Protein AF-L9KGK1-F1 (afdb_monomer)

Nearest PDB structures (foldseek):
  5n5f-assembly1_G  TM=3.534E-01  e=6.956E+00  Haliangium ochraceum

Radius of gyration: 22.15 Å; Cα contacts (8 Å, |Δi|>4): 29; chains: 1; bounding box: 68×31×46 Å

Mean predicted aligned error: 15.38 Å

Organism: Tupaia chinensis (NCBI:txid246437)

Solvent-accessible surface area (backbone atoms only — not comparable to full-atom values): 6482 Å² total; per-residue (Å²): 137,63,73,75,64,56,67,78,42,62,65,59,53,50,52,52,50,49,47,62,50,54,58,59,63,73,67,67,59,84,71,83,67,90,77,68,52,73,70,56,54,51,49,54,52,50,43,45,69,74,33,58,72,58,40,54,52,45,64,73,42,60,83,85,54,33,57,60,52,52,54,53,51,5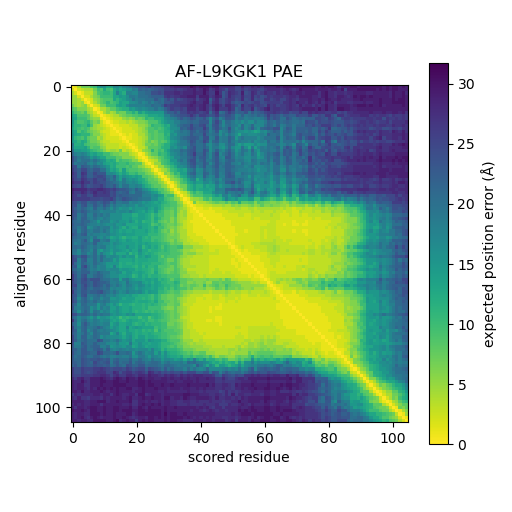3,53,51,53,52,48,49,54,58,73,69,42,64,68,60,70,76,69,47,89,60,63,64,55,62,78,60,58,71,84,84,124

Sequence (105 aa):
MELVRCLGHPEEFYNLFRFRIGGKWKVIAKKDQDSLSSSLETCYQYLNQASRSFTAVVQTIGTEIRHAVCIFYLVLRALDTLEDDMTIMEKGPAITQLSLFPLRT

Foldseek 3Di:
DPVVVVVVCVPVVVVVVCCVVVVVVVLPQPPPPPDDDPVLVVLLVVLCVQDVPVSSVLSVDDPPCSSVVSVVVVVVVVVVCVVVPCVVVVPDPVVVVVVPPPPDD

Secondary structure (DSSP, 8-state):
--TTTGGG-HHHHHHHHHHHHHHHHHT------TT--HHHHHHHHHHHHH-HHHHHHHHHS-HHHHHHHHHHHHHHHHHHHHHS-THHHHS-TTHHHHTT-----

Structure (mmCIF, N/CA/C/O backbone):
data_AF-L9KGK1-F1
#
_entry.id   AF-L9KGK1-F1
#
loop_
_atom_site.group_PDB
_atom_site.id
_atom_site.type_symbol
_atom_site.label_atom_id
_atom_site.label_alt_id
_atom_site.label_comp_id
_atom_site.label_asym_id
_atom_site.label_entity_id
_atom_site.label_seq_id
_atom_site.pdbx_PDB_ins_code
_atom_site.Cartn_x
_atom_site.Cartn_y
_atom_site.Cartn_z
_atom_site.occupancy
_atom_site.B_iso_or_equiv
_atom_site.auth_seq_id
_atom_site.auth_comp_id
_atom_site.auth_asym_id
_atom_site.auth_atom_id
_atom_site.pdbx_PDB_model_num
ATOM 1 N N . MET A 1 1 ? -14.503 -13.215 -31.102 1.00 45.84 1 MET A N 1
ATOM 2 C CA . MET A 1 1 ? -15.646 -14.130 -31.319 1.00 45.84 1 MET A CA 1
ATOM 3 C C . MET A 1 1 ? -15.907 -15.049 -30.109 1.00 45.84 1 MET A C 1
ATOM 5 O O . MET A 1 1 ? -16.405 -16.145 -30.295 1.00 45.84 1 MET A O 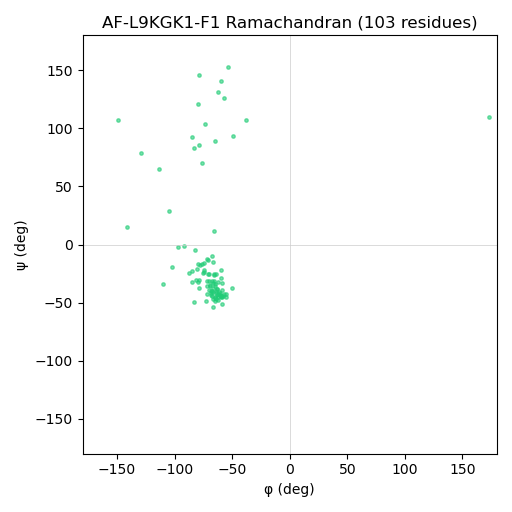1
ATOM 9 N N . GLU A 1 2 ? -15.637 -14.605 -28.872 1.00 56.56 2 GLU A N 1
ATOM 10 C CA . GLU A 1 2 ? -15.882 -15.389 -27.634 1.00 56.56 2 GLU A CA 1
ATOM 11 C C . GLU A 1 2 ? -17.037 -14.795 -26.801 1.00 56.56 2 GLU A C 1
ATOM 13 O O . GLU A 1 2 ? -17.867 -15.516 -26.260 1.00 56.56 2 GLU A O 1
ATOM 18 N N . LEU A 1 3 ? -17.183 -13.463 -26.804 1.00 54.53 3 LEU A N 1
ATOM 19 C CA . LEU A 1 3 ? -18.231 -12.743 -26.063 1.00 54.53 3 LEU A CA 1
ATOM 20 C C . LEU A 1 3 ? -19.663 -13.057 -26.530 1.00 54.53 3 LEU A C 1
ATOM 22 O O . LEU A 1 3 ? -20.604 -12.944 -25.752 1.00 54.53 3 LEU A O 1
ATOM 26 N N . VAL A 1 4 ? -19.834 -13.470 -27.790 1.00 60.69 4 VAL A N 1
ATOM 27 C CA . VAL A 1 4 ? -21.155 -13.762 -28.376 1.00 60.69 4 VAL A CA 1
ATOM 28 C C . VAL A 1 4 ? -21.711 -15.104 -27.876 1.00 60.69 4 VAL A C 1
ATOM 30 O O . VAL A 1 4 ? -22.923 -15.281 -27.830 1.00 60.69 4 VAL A O 1
ATOM 33 N N . ARG A 1 5 ? -20.846 -16.035 -27.439 1.00 56.25 5 ARG A N 1
ATOM 34 C CA . ARG A 1 5 ? -21.263 -17.308 -26.822 1.00 56.25 5 ARG A CA 1
ATOM 35 C C . ARG A 1 5 ? -21.670 -17.143 -25.355 1.00 56.25 5 ARG A C 1
ATOM 37 O O . ARG A 1 5 ? -22.582 -17.829 -24.909 1.00 56.25 5 ARG A O 1
ATOM 44 N N . CYS A 1 6 ? -21.081 -16.184 -24.636 1.00 51.00 6 CYS A N 1
ATOM 45 C CA . CYS A 1 6 ? -21.446 -15.873 -23.246 1.00 51.00 6 CYS A CA 1
ATOM 46 C C . CYS A 1 6 ? -22.869 -15.297 -23.087 1.00 51.00 6 CYS A C 1
ATOM 48 O O . CYS A 1 6 ? -23.401 -15.292 -21.981 1.00 51.00 6 CYS A O 1
ATOM 50 N N . LEU A 1 7 ? -23.511 -14.840 -24.171 1.00 57.72 7 LEU A N 1
ATOM 51 C CA . LEU A 1 7 ? -24.911 -14.385 -24.164 1.00 57.72 7 LEU A CA 1
ATOM 52 C C . LEU A 1 7 ? -25.934 -15.530 -24.017 1.00 57.72 7 LEU A C 1
ATOM 54 O O . LEU A 1 7 ? -27.100 -15.257 -23.745 1.00 57.72 7 LEU A O 1
ATOM 58 N N . GLY A 1 8 ? -25.520 -16.796 -24.173 1.00 64.25 8 GLY A N 1
ATOM 59 C CA . GLY A 1 8 ? -26.401 -17.966 -24.043 1.00 64.25 8 GLY A CA 1
ATOM 60 C C . GLY A 1 8 ? -26.796 -18.321 -22.604 1.00 64.25 8 GLY A C 1
ATOM 61 O O . GLY A 1 8 ? -27.771 -19.040 -22.407 1.00 64.25 8 GLY A O 1
ATOM 62 N N . HIS A 1 9 ? -26.087 -17.789 -21.603 1.00 65.56 9 HIS A N 1
ATOM 63 C CA . HIS A 1 9 ? -26.359 -18.028 -20.184 1.00 65.56 9 HIS A CA 1
ATOM 64 C C . HIS A 1 9 ? -26.439 -16.697 -19.418 1.00 65.56 9 HIS A C 1
ATOM 66 O O . HIS A 1 9 ? -25.494 -16.299 -18.734 1.00 65.56 9 HIS A O 1
ATOM 72 N N . PRO A 1 10 ? -27.577 -15.978 -19.505 1.00 71.00 10 PRO A N 1
ATOM 73 C CA . PRO A 1 10 ? -27.763 -14.697 -18.815 1.00 71.00 10 PRO A CA 1
ATOM 74 C C . PRO A 1 10 ? -27.619 -14.806 -17.286 1.00 71.00 10 PRO A C 1
ATOM 76 O O . PRO A 1 10 ? -27.302 -13.819 -16.626 1.00 71.00 10 PRO A O 1
ATOM 79 N N . GLU A 1 11 ? -27.802 -16.004 -16.727 1.00 71.88 11 GLU A N 1
ATOM 80 C CA . GLU A 1 11 ? -27.649 -16.299 -15.299 1.00 71.88 11 GLU A CA 1
ATOM 81 C C . GLU A 1 11 ? -26.177 -16.240 -14.843 1.00 71.88 11 GLU A C 1
ATOM 83 O O . GLU A 1 11 ? -25.877 -15.637 -13.812 1.00 71.88 11 GLU A O 1
ATOM 88 N N . GLU A 1 12 ? -25.232 -16.720 -15.660 1.00 73.44 12 GLU A N 1
ATOM 89 C CA . GLU A 1 12 ? -23.790 -16.621 -15.385 1.00 73.44 12 GLU A CA 1
ATOM 90 C C . GLU A 1 12 ? -23.301 -15.174 -15.471 1.00 73.44 12 GLU A C 1
ATOM 92 O O . GLU A 1 12 ? -22.558 -14.710 -14.602 1.00 73.44 12 GLU A O 1
ATOM 97 N N . PHE A 1 13 ? -23.768 -14.426 -16.477 1.00 76.62 13 PHE A N 1
ATOM 98 C CA . PHE A 1 13 ? -23.454 -13.005 -16.618 1.00 76.62 13 PHE A CA 1
ATOM 99 C C . PHE A 1 13 ? -24.004 -12.191 -15.440 1.00 76.62 13 PHE A C 1
ATOM 101 O O . PHE A 1 13 ? -23.294 -11.355 -14.877 1.00 76.62 13 PHE A O 1
ATOM 108 N N . TYR A 1 14 ? -25.240 -12.471 -15.016 1.00 77.69 14 TYR A N 1
ATOM 109 C CA . TYR A 1 14 ? -25.839 -11.851 -13.838 1.00 77.69 14 TYR A CA 1
ATOM 110 C C . TYR A 1 14 ? -25.060 -12.192 -12.564 1.00 77.69 14 TYR A C 1
ATOM 112 O O . TYR A 1 14 ? -24.786 -11.294 -11.771 1.00 77.69 14 TYR A O 1
ATOM 120 N N . ASN A 1 15 ? -24.627 -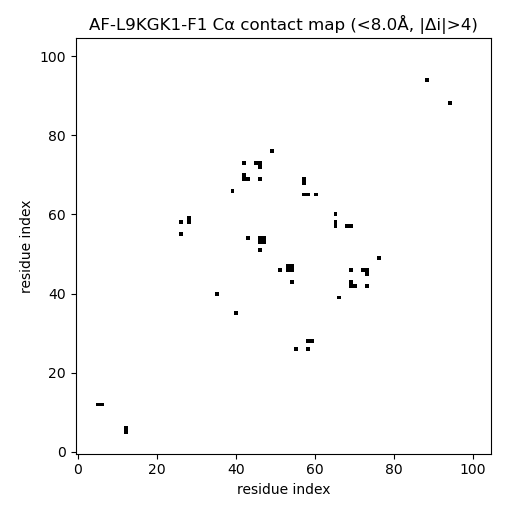13.443 -12.380 1.00 75.31 15 ASN A N 1
ATOM 121 C CA . ASN A 1 15 ? -23.832 -13.863 -11.225 1.00 75.31 15 ASN A CA 1
ATOM 122 C C . ASN A 1 15 ? -22.426 -13.236 -11.209 1.00 75.31 15 ASN A C 1
ATOM 124 O O . ASN A 1 15 ? -21.981 -12.766 -10.159 1.00 75.31 15 ASN A O 1
ATOM 128 N N . LEU A 1 16 ? -21.758 -13.134 -12.361 1.00 74.62 16 LEU A N 1
ATOM 129 C CA . LEU A 1 16 ? -20.488 -12.414 -12.519 1.00 74.62 16 LEU A CA 1
ATOM 130 C C . LEU A 1 16 ? -20.641 -10.923 -12.207 1.00 74.62 16 LEU A C 1
ATOM 132 O O . LEU A 1 16 ? -19.835 -10.351 -11.470 1.00 74.62 16 LEU A O 1
ATOM 136 N N . PHE A 1 17 ? -21.693 -10.290 -12.722 1.00 77.62 17 PHE A N 1
ATOM 137 C CA . PHE A 1 17 ? -21.982 -8.875 -12.497 1.00 77.62 17 PHE A CA 1
ATOM 138 C C . PHE A 1 17 ? -22.354 -8.590 -11.033 1.00 77.62 17 PHE A C 1
ATOM 140 O O . PHE A 1 17 ? -21.805 -7.680 -10.409 1.00 77.62 17 PHE A O 1
ATOM 147 N N . ARG A 1 18 ? -23.202 -9.432 -10.438 1.00 73.44 18 ARG A N 1
ATOM 148 C CA . ARG A 1 18 ? -23.546 -9.469 -9.008 1.00 73.44 1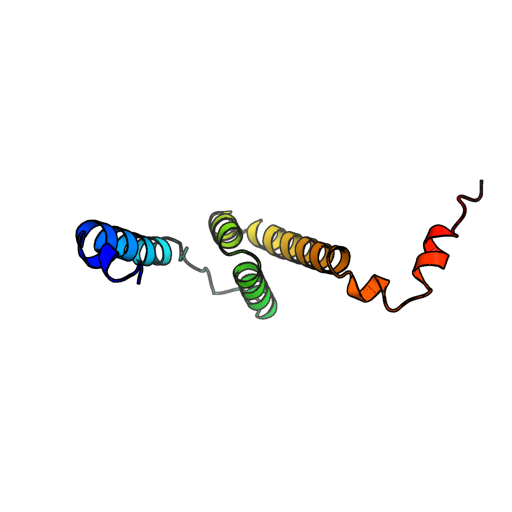8 ARG A CA 1
ATOM 149 C C . ARG A 1 18 ? -22.313 -9.616 -8.129 1.00 73.44 18 ARG A C 1
ATOM 151 O O . ARG A 1 18 ? -22.202 -8.907 -7.135 1.00 73.44 18 ARG A O 1
ATOM 158 N N . PHE A 1 19 ? -21.393 -10.517 -8.465 1.00 71.81 19 PHE A N 1
ATOM 159 C CA . PHE A 1 19 ? -20.163 -10.719 -7.699 1.00 71.81 19 PHE A CA 1
ATOM 160 C C . PHE A 1 19 ? -19.228 -9.510 -7.820 1.00 71.81 19 PHE A C 1
ATOM 162 O O . PHE A 1 19 ? -18.714 -9.008 -6.821 1.00 71.81 19 PHE A O 1
ATOM 169 N N . ARG A 1 20 ? -19.078 -8.969 -9.034 1.00 68.81 20 ARG A N 1
ATOM 170 C CA . ARG A 1 20 ? -18.296 -7.759 -9.320 1.00 68.81 20 ARG A CA 1
ATOM 171 C C . ARG A 1 20 ? -18.802 -6.539 -8.543 1.00 68.81 20 ARG A C 1
ATOM 173 O O . ARG A 1 20 ? -17.990 -5.734 -8.086 1.00 68.81 20 ARG A O 1
ATOM 180 N N . ILE A 1 21 ? -20.120 -6.391 -8.411 1.00 68.88 21 ILE A N 1
ATOM 181 C CA . ILE A 1 21 ? -20.760 -5.273 -7.704 1.00 68.88 21 ILE A CA 1
ATOM 182 C C . ILE A 1 21 ? -20.810 -5.532 -6.195 1.00 68.88 21 ILE A C 1
ATOM 184 O O . ILE A 1 21 ? -20.353 -4.698 -5.419 1.00 68.88 21 ILE A O 1
ATOM 188 N N . GLY A 1 22 ? -21.279 -6.701 -5.761 1.00 59.91 22 GLY A N 1
ATOM 189 C CA . GLY A 1 22 ? -21.404 -7.061 -4.346 1.00 59.91 22 GLY A CA 1
ATOM 190 C C . GLY A 1 22 ? -20.062 -7.197 -3.619 1.00 59.91 22 GLY A C 1
ATOM 191 O O . GLY A 1 22 ? -19.965 -6.837 -2.447 1.00 59.91 22 GLY A O 1
ATOM 192 N N . GLY A 1 23 ? -19.010 -7.643 -4.314 1.00 57.00 23 GLY A N 1
ATOM 193 C CA . GLY A 1 23 ? -17.654 -7.733 -3.768 1.00 57.00 23 GLY A CA 1
ATOM 194 C C . GLY A 1 23 ? -16.988 -6.371 -3.571 1.00 57.00 23 GLY A C 1
ATOM 195 O O . GLY A 1 23 ? -16.236 -6.188 -2.623 1.00 57.00 23 GLY A O 1
ATOM 196 N N . LYS A 1 24 ? -17.304 -5.376 -4.409 1.00 51.41 24 LYS A N 1
ATOM 197 C CA . LYS A 1 24 ? -16.802 -4.004 -4.232 1.00 51.41 24 LYS A CA 1
ATOM 198 C C . LYS A 1 24 ? -17.453 -3.283 -3.055 1.00 51.41 24 LYS A C 1
ATOM 200 O O . LYS A 1 24 ? -16.789 -2.495 -2.396 1.00 51.41 24 LYS A O 1
ATOM 205 N N . TRP A 1 25 ? -18.735 -3.538 -2.805 1.00 44.28 25 TRP A N 1
ATOM 206 C CA . TRP A 1 25 ? -19.511 -2.803 -1.804 1.00 44.28 25 TRP A CA 1
ATOM 207 C C . TRP A 1 25 ? -19.303 -3.305 -0.370 1.00 44.28 25 TRP A C 1
ATOM 209 O O . TRP A 1 25 ? -19.344 -2.504 0.556 1.00 44.28 25 TRP A O 1
ATOM 219 N N . LYS A 1 26 ? -19.025 -4.600 -0.161 1.00 46.47 26 LYS A N 1
ATOM 220 C CA . LYS A 1 26 ? -18.801 -5.154 1.190 1.00 46.47 26 LYS A CA 1
ATOM 221 C C . LYS A 1 26 ? -17.415 -4.872 1.784 1.00 46.47 26 LYS A C 1
ATOM 223 O O . LYS A 1 26 ? -17.251 -5.010 2.989 1.00 46.47 26 LYS A O 1
ATOM 228 N N . VAL A 1 27 ? -16.434 -4.491 0.964 1.00 51.62 27 VAL A N 1
ATOM 229 C CA . VAL A 1 27 ? -15.032 -4.295 1.395 1.00 51.62 27 VAL A CA 1
ATOM 230 C C . VAL A 1 27 ? -14.720 -2.824 1.686 1.00 51.62 27 VAL A C 1
ATOM 232 O O . VAL A 1 27 ? -13.635 -2.501 2.151 1.00 51.62 27 VAL A O 1
ATOM 235 N N . ILE A 1 28 ? -15.681 -1.913 1.496 1.00 50.59 28 ILE A N 1
ATOM 236 C CA . ILE A 1 28 ? -15.562 -0.530 1.975 1.00 50.59 28 ILE A CA 1
ATOM 237 C C . ILE A 1 28 ? -15.820 -0.554 3.487 1.00 50.59 28 ILE A C 1
ATOM 239 O O . ILE A 1 28 ? -16.869 -0.151 3.985 1.00 50.59 28 ILE A O 1
ATOM 243 N N . ALA A 1 29 ? -14.864 -1.126 4.219 1.00 49.41 29 ALA A N 1
ATOM 244 C CA . ALA A 1 29 ? -14.788 -1.035 5.660 1.00 49.41 29 ALA A CA 1
ATOM 245 C C . ALA A 1 29 ? -14.746 0.451 6.020 1.00 49.41 29 ALA A C 1
ATOM 247 O O . ALA A 1 29 ? -13.947 1.215 5.472 1.00 49.41 29 ALA A O 1
ATOM 248 N N . LYS A 1 30 ? -15.673 0.830 6.898 1.00 47.38 30 LYS A N 1
ATOM 249 C CA . LYS A 1 30 ? -15.881 2.161 7.462 1.00 47.38 30 LYS A CA 1
ATOM 250 C C . LYS A 1 30 ? -14.521 2.821 7.725 1.00 47.38 30 LYS A C 1
ATOM 252 O O . LYS A 1 30 ? -13.759 2.376 8.576 1.00 47.38 30 LYS A O 1
ATOM 257 N N . LYS A 1 31 ? -14.176 3.805 6.895 1.00 52.69 31 LYS A N 1
ATOM 258 C CA . LYS A 1 31 ? -12.941 4.579 7.013 1.00 52.69 31 LYS A CA 1
ATOM 259 C C . LYS A 1 31 ? -13.181 5.497 8.214 1.00 52.69 31 LYS A C 1
ATOM 261 O O . LYS A 1 31 ? -13.963 6.432 8.089 1.00 52.69 31 LYS A O 1
ATOM 266 N N . ASP A 1 32 ? -12.596 5.198 9.373 1.00 52.62 32 ASP A N 1
ATOM 267 C CA . ASP A 1 32 ? -12.411 6.208 10.423 1.00 52.62 32 ASP A CA 1
ATOM 268 C C . ASP A 1 32 ? -11.445 7.241 9.835 1.00 52.62 32 ASP A C 1
ATOM 270 O O . ASP A 1 32 ? -10.228 7.062 9.800 1.00 52.62 32 ASP A O 1
ATOM 274 N N . GLN A 1 33 ? -12.031 8.229 9.165 1.00 52.94 33 GLN A N 1
ATOM 275 C CA . GLN A 1 33 ? -11.357 9.144 8.250 1.00 52.94 33 GLN A CA 1
ATOM 276 C C . GLN A 1 33 ? -10.868 10.410 8.969 1.00 52.94 33 GLN A C 1
ATOM 278 O O . GLN A 1 33 ? -10.202 11.238 8.356 1.00 52.94 33 GLN A O 1
ATOM 283 N N . ASP A 1 34 ? -11.133 10.531 10.271 1.00 50.59 34 ASP A N 1
ATOM 284 C CA . ASP A 1 34 ? -10.988 11.788 11.006 1.00 50.59 34 ASP A CA 1
ATOM 285 C C . ASP A 1 34 ? -9.550 12.092 11.475 1.00 50.59 34 ASP A C 1
ATOM 287 O O . ASP A 1 34 ? -9.290 13.185 11.972 1.00 50.59 34 ASP A O 1
ATOM 291 N N . SER A 1 35 ? -8.580 11.185 11.282 1.00 58.22 35 SER A N 1
ATOM 292 C CA . SER A 1 35 ? -7.182 11.404 11.710 1.00 58.22 35 SER A CA 1
ATOM 293 C C . SER A 1 35 ? -6.099 10.896 10.748 1.00 58.22 35 SER A C 1
ATOM 295 O O . SER A 1 35 ? -4.927 10.798 11.121 1.00 58.22 35 SER A O 1
ATOM 297 N N . LEU A 1 36 ? -6.441 10.576 9.496 1.00 66.94 36 LEU A N 1
ATOM 298 C CA . LEU A 1 36 ? -5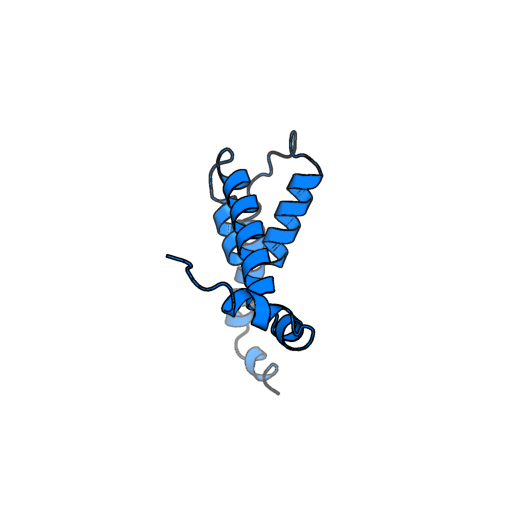.443 10.078 8.549 1.00 66.94 36 LEU A CA 1
ATOM 299 C C . LEU A 1 36 ? -4.618 11.232 7.954 1.00 66.94 36 LEU A C 1
ATOM 301 O O . LEU A 1 36 ? -5.152 12.107 7.279 1.00 66.94 36 LEU A O 1
ATOM 305 N N . SER A 1 37 ? -3.298 11.206 8.145 1.00 78.12 37 SER A N 1
ATOM 306 C CA . SER A 1 37 ? -2.382 12.116 7.442 1.00 78.12 37 SER A CA 1
ATOM 307 C C . SER A 1 37 ? -2.479 11.923 5.920 1.00 78.12 37 SER A C 1
ATOM 309 O O . SER A 1 37 ? -2.557 10.789 5.440 1.00 78.12 37 SER A O 1
ATOM 311 N N . SER A 1 38 ? -2.420 13.019 5.154 1.00 84.44 38 SER A N 1
ATOM 312 C CA . SER A 1 38 ? -2.469 13.026 3.676 1.00 84.44 38 SER A CA 1
ATOM 313 C C . SER A 1 38 ? -1.466 12.044 3.036 1.00 84.44 38 SER A C 1
ATOM 315 O O . SER A 1 38 ? -1.779 11.312 2.090 1.00 84.44 38 SER A O 1
ATOM 317 N N . SER A 1 39 ? -0.273 11.918 3.625 1.00 85.50 39 SER A N 1
ATOM 318 C CA . SER A 1 39 ? 0.755 10.970 3.176 1.00 85.50 39 SER A CA 1
ATOM 319 C C . SER A 1 39 ? 0.329 9.506 3.332 1.00 85.50 39 SER A C 1
ATOM 321 O O . SER A 1 39 ? 0.679 8.652 2.517 1.00 85.50 39 SER A O 1
ATOM 323 N N . LEU A 1 40 ? -0.449 9.198 4.369 1.00 84.69 40 LEU A N 1
ATOM 324 C CA . LEU A 1 40 ? -0.882 7.839 4.680 1.00 84.69 40 LEU A CA 1
ATOM 325 C C . LEU A 1 40 ? -2.055 7.411 3.787 1.00 84.69 40 LEU A C 1
ATOM 327 O O . LEU A 1 40 ? -2.131 6.253 3.373 1.00 84.69 40 LEU A O 1
ATOM 331 N N . GLU A 1 41 ? -2.917 8.353 3.395 1.00 86.50 41 GLU A N 1
ATOM 332 C CA . GLU A 1 41 ? -3.899 8.115 2.333 1.00 86.50 41 GLU A CA 1
ATOM 333 C C . GLU A 1 41 ? -3.210 7.756 1.014 1.00 86.50 41 GLU A C 1
ATOM 335 O O . GLU A 1 41 ? -3.583 6.774 0.369 1.00 86.50 41 GLU A O 1
ATOM 340 N N . THR A 1 42 ? -2.157 8.493 0.664 1.00 89.75 42 THR A N 1
ATOM 341 C CA . THR A 1 42 ? -1.351 8.226 -0.533 1.00 89.75 42 THR A CA 1
ATOM 342 C C . THR A 1 42 ? -0.719 6.829 -0.476 1.00 89.75 42 THR A C 1
ATOM 344 O O . THR A 1 42 ? -0.779 6.080 -1.451 1.00 89.75 42 THR A O 1
ATOM 347 N N . CYS A 1 43 ? -0.211 6.407 0.687 1.00 89.81 43 CYS A N 1
ATOM 348 C CA . CYS A 1 43 ? 0.301 5.045 0.880 1.00 89.81 43 CYS A CA 1
ATOM 349 C C . CYS A 1 43 ? -0.776 3.980 0.624 1.00 89.81 43 CYS A C 1
ATOM 351 O O . CYS A 1 43 ? -0.530 3.012 -0.092 1.00 89.81 43 CYS A O 1
ATOM 353 N N . TYR A 1 44 ? -1.998 4.160 1.132 1.00 89.75 44 TYR A N 1
ATOM 354 C CA . TYR A 1 44 ? -3.089 3.222 0.843 1.00 89.75 44 TYR A CA 1
ATOM 355 C C . TYR A 1 44 ? -3.504 3.207 -0.631 1.00 89.75 44 TYR A C 1
ATOM 357 O O . TYR A 1 44 ? -3.913 2.158 -1.136 1.00 89.75 44 TYR A O 1
ATOM 365 N N . GLN A 1 45 ? -3.389 4.333 -1.337 1.00 90.62 45 GLN A N 1
ATOM 366 C CA . GLN A 1 45 ? -3.600 4.360 -2.783 1.00 90.62 45 GLN A CA 1
ATOM 367 C C . GLN A 1 45 ? -2.541 3.524 -3.507 1.00 90.62 45 GLN A C 1
ATOM 369 O O . GLN A 1 45 ? -2.908 2.700 -4.346 1.00 90.62 45 GLN A O 1
ATOM 374 N N . TYR A 1 46 ? -1.263 3.663 -3.146 1.00 92.62 46 TYR A N 1
ATOM 375 C CA . TYR A 1 46 ? -0.195 2.831 -3.705 1.00 92.62 46 TYR A CA 1
ATOM 376 C C . TYR A 1 46 ? -0.362 1.353 -3.359 1.00 92.62 46 TYR A C 1
ATOM 378 O O . TYR A 1 46 ? -0.175 0.508 -4.230 1.00 92.62 46 TYR A O 1
ATOM 386 N N . LEU A 1 47 ? -0.808 1.025 -2.144 1.00 92.44 47 LEU A N 1
ATOM 387 C CA . LEU A 1 47 ? -1.100 -0.354 -1.748 1.00 92.44 47 LEU A CA 1
ATOM 388 C C . LEU A 1 47 ? -2.159 -0.979 -2.666 1.00 92.44 47 LEU A C 1
ATOM 390 O O . LEU A 1 47 ? -1.984 -2.094 -3.156 1.00 92.44 47 LEU A O 1
ATOM 394 N N . ASN A 1 48 ? -3.229 -0.236 -2.954 1.00 90.50 48 ASN A N 1
ATOM 395 C CA . ASN A 1 48 ? -4.313 -0.687 -3.825 1.00 90.50 48 ASN A CA 1
ATOM 396 C C . ASN A 1 48 ? -3.900 -0.790 -5.300 1.00 90.50 48 ASN A C 1
ATOM 398 O O . ASN A 1 48 ? -4.423 -1.634 -6.030 1.00 90.50 48 ASN A O 1
ATOM 402 N N . GLN A 1 49 ? -2.970 0.057 -5.747 1.00 90.56 49 GLN A N 1
ATOM 403 C CA . GLN A 1 49 ? -2.386 -0.031 -7.086 1.00 90.56 49 GLN A CA 1
ATOM 404 C C . GLN A 1 49 ? -1.447 -1.234 -7.210 1.00 90.56 49 GLN A C 1
ATOM 406 O O . GLN A 1 49 ? -1.530 -1.966 -8.193 1.00 90.56 49 GLN A O 1
ATOM 411 N N . ALA A 1 50 ? -0.611 -1.474 -6.198 1.00 89.31 50 ALA A N 1
ATOM 412 C CA . ALA A 1 50 ? 0.301 -2.604 -6.158 1.00 89.31 50 ALA A CA 1
ATOM 413 C C . ALA A 1 50 ? -0.466 -3.932 -6.054 1.00 89.31 50 ALA A C 1
ATOM 415 O O . ALA A 1 50 ? -0.263 -4.824 -6.876 1.00 89.31 50 ALA A O 1
ATOM 416 N N . SER A 1 51 ? -1.359 -4.081 -5.071 1.00 89.31 51 SER A N 1
ATOM 417 C CA . SER A 1 51 ? -2.072 -5.336 -4.820 1.00 89.31 51 SER A CA 1
ATOM 418 C C . SER A 1 51 ? -3.469 -5.132 -4.230 1.00 89.31 51 SER A C 1
ATOM 420 O O . SER A 1 51 ? -3.656 -4.852 -3.041 1.00 89.31 51 SER A O 1
ATOM 422 N N . ARG A 1 52 ? -4.491 -5.361 -5.066 1.00 84.62 52 ARG A N 1
ATOM 423 C CA . ARG A 1 52 ? -5.909 -5.274 -4.670 1.00 84.62 52 ARG A CA 1
ATOM 424 C C . ARG A 1 52 ? -6.332 -6.384 -3.709 1.00 84.62 52 ARG A C 1
ATOM 426 O O . ARG A 1 52 ? -7.158 -6.143 -2.834 1.00 84.62 52 ARG A O 1
ATOM 433 N N . SER A 1 53 ? -5.773 -7.584 -3.868 1.00 87.81 53 SER A N 1
ATOM 434 C CA . SER A 1 53 ? -6.037 -8.716 -2.973 1.00 87.81 53 SER A CA 1
ATOM 435 C C . SER A 1 53 ? -5.476 -8.442 -1.582 1.00 87.81 53 SER A C 1
ATOM 437 O O . SER A 1 53 ? -6.190 -8.580 -0.593 1.00 87.81 53 SER A O 1
ATOM 439 N N . PHE A 1 54 ? -4.233 -7.967 -1.505 1.00 87.31 54 PHE A N 1
ATOM 440 C CA . PHE A 1 54 ? -3.603 -7.660 -0.227 1.00 87.31 54 PHE A CA 1
ATOM 441 C C . PHE A 1 54 ? -4.238 -6.444 0.456 1.00 87.31 54 PHE A C 1
ATOM 443 O O . PHE A 1 54 ? -4.443 -6.458 1.664 1.00 87.31 54 PHE A O 1
ATOM 450 N N . THR A 1 55 ? -4.657 -5.431 -0.309 1.00 87.81 55 THR A N 1
ATOM 451 C CA . THR A 1 55 ? -5.385 -4.273 0.236 1.00 87.81 55 THR A CA 1
ATOM 452 C C . THR A 1 55 ? -6.659 -4.681 0.970 1.00 87.81 55 THR A C 1
ATOM 454 O O . THR A 1 55 ? -6.917 -4.166 2.056 1.00 87.81 55 THR A O 1
ATOM 457 N N . ALA A 1 56 ? -7.431 -5.626 0.422 1.00 86.62 56 ALA A N 1
ATOM 458 C CA . ALA A 1 56 ? -8.615 -6.146 1.100 1.00 86.62 56 ALA A CA 1
ATOM 459 C C . ALA A 1 56 ? -8.246 -6.789 2.447 1.00 86.62 56 ALA A C 1
ATOM 461 O O . ALA A 1 56 ? -8.884 -6.497 3.453 1.00 86.62 56 ALA A O 1
ATOM 462 N N . VAL A 1 57 ? -7.167 -7.579 2.496 1.00 88.06 57 VAL A N 1
ATOM 463 C CA . VAL A 1 57 ? -6.670 -8.190 3.742 1.00 88.06 57 VAL A CA 1
ATOM 464 C C . VAL A 1 57 ? -6.246 -7.119 4.750 1.00 88.06 57 VAL A C 1
ATOM 466 O O . VAL A 1 57 ? -6.691 -7.144 5.894 1.00 88.06 57 VAL A O 1
ATOM 469 N N . VAL A 1 58 ? -5.466 -6.121 4.332 1.00 86.88 58 VAL A N 1
ATOM 470 C CA . VAL A 1 58 ? -5.011 -5.029 5.212 1.00 86.88 58 VAL A CA 1
ATOM 471 C C . VAL A 1 58 ? -6.181 -4.210 5.763 1.00 86.88 58 VAL A C 1
ATOM 473 O O . VAL A 1 58 ? -6.117 -3.737 6.893 1.00 86.88 58 VAL A O 1
ATOM 476 N N . GLN A 1 59 ? -7.269 -4.067 5.005 1.00 83.81 59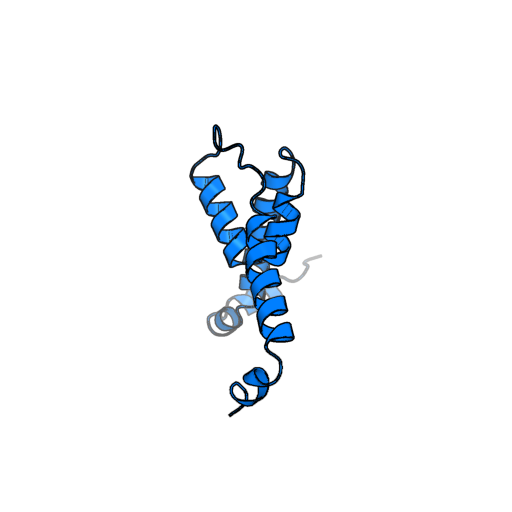 GLN A N 1
ATOM 477 C CA . GLN A 1 59 ? -8.482 -3.391 5.471 1.00 83.81 59 GLN A CA 1
ATOM 478 C C . GLN A 1 59 ? -9.309 -4.229 6.456 1.00 83.81 59 GLN A C 1
ATOM 480 O O . GLN A 1 59 ? -10.044 -3.645 7.249 1.00 83.81 59 GLN A O 1
ATOM 485 N N . THR A 1 60 ? -9.185 -5.562 6.437 1.00 84.12 60 THR A N 1
ATOM 486 C CA . THR A 1 60 ? -9.801 -6.441 7.452 1.00 84.12 60 THR A CA 1
ATOM 487 C C . THR A 1 60 ? -9.016 -6.507 8.763 1.00 84.12 60 THR A C 1
ATOM 489 O O . THR A 1 60 ? -9.557 -6.932 9.781 1.00 84.12 60 THR A O 1
ATOM 492 N N . ILE A 1 61 ? -7.752 -6.083 8.750 1.00 83.19 61 ILE A N 1
ATOM 493 C CA . ILE A 1 61 ? -6.880 -6.058 9.922 1.00 83.19 61 ILE A CA 1
ATOM 494 C C . ILE A 1 61 ? -7.202 -4.830 10.800 1.00 83.19 61 ILE A C 1
ATOM 496 O O . ILE A 1 61 ? -7.556 -3.761 10.297 1.00 83.19 61 ILE A O 1
ATOM 500 N N . GLY A 1 62 ? -7.067 -4.983 12.123 1.00 79.38 62 GLY A N 1
ATOM 501 C CA . GLY A 1 62 ? -7.318 -3.924 13.108 1.00 79.38 62 GLY A CA 1
ATOM 502 C C . GLY A 1 62 ? -6.541 -2.622 12.850 1.00 79.38 62 GLY A C 1
ATOM 503 O O . GLY A 1 62 ? -5.454 -2.624 12.264 1.00 79.38 62 GLY A O 1
ATOM 504 N N . THR A 1 63 ? -7.109 -1.502 13.306 1.00 74.69 63 THR A N 1
ATOM 505 C CA . THR A 1 63 ? -6.642 -0.130 13.027 1.00 74.69 63 THR A CA 1
ATOM 506 C C . THR A 1 63 ? -5.213 0.157 13.479 1.00 74.69 63 THR A C 1
ATOM 508 O O . THR A 1 63 ? -4.492 0.864 12.783 1.00 74.69 63 THR A O 1
ATOM 511 N N . GLU A 1 64 ? -4.770 -0.456 14.574 1.00 77.56 64 GLU A N 1
ATOM 512 C CA . GLU A 1 64 ? -3.444 -0.211 15.152 1.00 77.56 64 GLU A CA 1
ATOM 513 C C . GLU A 1 64 ? -2.295 -0.734 14.273 1.00 77.56 64 GLU A C 1
ATOM 515 O O . GLU A 1 64 ? -1.270 -0.078 14.107 1.00 77.56 64 GLU A O 1
ATOM 520 N N . ILE A 1 65 ? -2.461 -1.913 13.661 1.00 87.25 65 ILE A N 1
ATOM 521 C CA . ILE A 1 65 ? -1.371 -2.599 12.943 1.00 87.25 65 ILE A CA 1
ATOM 522 C C . ILE A 1 65 ? -1.457 -2.451 11.418 1.00 87.25 65 ILE A C 1
ATOM 524 O O . ILE A 1 65 ? -0.448 -2.591 10.724 1.00 87.25 65 ILE A O 1
ATOM 528 N N . ARG A 1 66 ? -2.631 -2.110 10.866 1.00 88.69 66 ARG A N 1
ATOM 529 C CA . ARG A 1 66 ? -2.827 -1.949 9.411 1.00 88.69 66 ARG A CA 1
ATOM 530 C C . ARG A 1 66 ? -1.927 -0.882 8.788 1.00 88.69 66 ARG A C 1
ATOM 532 O O . ARG A 1 66 ? -1.612 -0.980 7.604 1.00 88.69 66 ARG A O 1
ATOM 539 N N . HIS A 1 67 ? -1.541 0.147 9.543 1.00 89.12 67 HIS A N 1
ATOM 540 C CA . HIS A 1 67 ? -0.654 1.203 9.054 1.00 89.12 67 HIS A CA 1
ATOM 541 C C . HIS A 1 67 ? 0.777 0.687 8.911 1.00 89.12 67 HIS A C 1
ATOM 543 O O . HIS A 1 67 ? 1.359 0.814 7.837 1.00 89.12 67 HIS A O 1
ATOM 549 N N . ALA A 1 68 ? 1.298 0.014 9.941 1.00 90.56 68 ALA A N 1
ATOM 550 C CA . ALA A 1 68 ? 2.623 -0.598 9.906 1.00 90.56 68 ALA A CA 1
ATOM 551 C C . ALA A 1 68 ? 2.739 -1.638 8.779 1.00 90.56 68 ALA A C 1
ATOM 553 O O . ALA A 1 68 ? 3.693 -1.602 8.005 1.00 90.56 68 ALA A O 1
ATOM 554 N N . VAL A 1 69 ? 1.729 -2.502 8.620 1.00 92.00 69 VAL A N 1
ATOM 555 C CA . VAL A 1 69 ? 1.696 -3.515 7.550 1.00 92.00 69 VAL A CA 1
ATOM 556 C C . VAL A 1 69 ? 1.640 -2.874 6.159 1.00 92.00 69 VAL A C 1
ATOM 558 O O . VAL A 1 69 ? 2.320 -3.342 5.250 1.00 92.00 69 VAL A O 1
ATOM 561 N N . CYS A 1 70 ? 0.866 -1.795 5.985 1.00 91.44 70 CYS A N 1
ATOM 562 C CA . CYS A 1 70 ? 0.793 -1.057 4.720 1.00 91.44 70 CYS A CA 1
ATOM 563 C C . CYS A 1 70 ? 2.173 -0.531 4.302 1.00 91.44 70 CYS A C 1
ATOM 565 O O . CYS A 1 70 ? 2.620 -0.797 3.188 1.00 91.44 70 CYS A O 1
ATOM 567 N N . ILE A 1 71 ? 2.868 0.159 5.210 1.00 92.00 71 ILE A N 1
ATOM 568 C CA . ILE A 1 71 ? 4.198 0.713 4.931 1.00 92.00 71 ILE A CA 1
ATOM 569 C C . ILE A 1 71 ? 5.214 -0.404 4.687 1.00 92.00 71 ILE A C 1
ATOM 571 O O . ILE A 1 71 ? 5.948 -0.350 3.704 1.00 92.00 71 ILE A O 1
ATOM 575 N N . PHE A 1 72 ? 5.223 -1.441 5.527 1.00 93.88 72 PHE A N 1
ATOM 576 C CA . PHE A 1 72 ? 6.140 -2.571 5.381 1.00 93.88 72 PHE A CA 1
ATOM 577 C C . PHE A 1 72 ? 5.996 -3.259 4.017 1.00 93.88 72 PHE A C 1
ATOM 579 O O . PHE A 1 72 ? 6.991 -3.504 3.339 1.00 93.88 72 PHE A O 1
ATOM 586 N N . TYR A 1 73 ? 4.761 -3.493 3.566 1.00 94.12 73 TYR A N 1
ATOM 587 C CA . TYR A 1 73 ? 4.506 -4.077 2.251 1.00 94.12 73 TYR A CA 1
ATOM 588 C C . TYR A 1 73 ? 4.972 -3.178 1.103 1.00 94.12 73 TYR A C 1
ATOM 590 O O . TYR A 1 73 ? 5.543 -3.674 0.137 1.00 94.12 73 TYR A O 1
ATOM 598 N N . LEU A 1 74 ? 4.743 -1.864 1.190 1.00 93.31 74 LEU A N 1
ATOM 599 C CA . LEU A 1 74 ? 5.196 -0.925 0.160 1.00 93.31 74 LEU A CA 1
ATOM 600 C C . LEU A 1 74 ? 6.723 -0.897 0.041 1.00 93.31 74 LEU A C 1
ATOM 602 O O . LEU A 1 74 ? 7.233 -0.826 -1.073 1.00 93.31 74 LEU A O 1
ATOM 606 N N . VAL A 1 75 ? 7.443 -0.994 1.163 1.00 95.12 75 VAL A N 1
ATOM 607 C CA . VAL A 1 75 ? 8.912 -1.073 1.171 1.00 95.12 75 VAL A CA 1
ATOM 608 C C . VAL A 1 75 ? 9.394 -2.361 0.508 1.00 95.12 75 VAL A C 1
ATOM 610 O O . VAL A 1 75 ? 10.239 -2.293 -0.379 1.00 95.12 75 VAL A O 1
ATOM 613 N N . LEU A 1 76 ? 8.834 -3.517 0.882 1.00 93.38 76 LEU A N 1
ATOM 614 C CA . LEU A 1 76 ? 9.188 -4.792 0.248 1.00 93.38 76 LEU A CA 1
ATOM 615 C C . LEU A 1 76 ? 8.862 -4.787 -1.245 1.00 93.38 76 LEU A C 1
ATOM 617 O O . LEU A 1 76 ? 9.684 -5.190 -2.051 1.00 93.38 76 LEU A O 1
ATOM 621 N N . ARG A 1 77 ? 7.713 -4.230 -1.637 1.00 92.94 77 ARG A N 1
ATOM 622 C CA . ARG A 1 77 ? 7.344 -4.130 -3.048 1.00 92.94 77 ARG A CA 1
ATOM 623 C C . ARG A 1 77 ? 8.282 -3.225 -3.845 1.00 92.94 77 ARG A C 1
ATOM 625 O O . ARG A 1 77 ? 8.523 -3.496 -5.016 1.00 92.94 77 ARG A O 1
ATOM 632 N N . ALA A 1 78 ? 8.768 -2.145 -3.238 1.00 91.38 78 ALA A N 1
ATOM 633 C CA . ALA A 1 78 ? 9.769 -1.290 -3.861 1.00 91.38 78 ALA A CA 1
ATOM 634 C C . ALA A 1 78 ? 11.109 -2.028 -4.018 1.00 91.38 78 ALA A C 1
ATOM 636 O O . ALA A 1 78 ? 11.775 -1.868 -5.038 1.00 91.38 78 ALA A O 1
ATOM 637 N N . LEU A 1 79 ? 11.483 -2.861 -3.042 1.00 92.38 79 LEU A N 1
ATOM 638 C CA . LEU A 1 79 ? 12.665 -3.715 -3.133 1.00 92.38 79 LEU A CA 1
ATOM 639 C C . LEU A 1 79 ? 12.520 -4.747 -4.259 1.00 92.38 79 LEU A C 1
ATOM 641 O O . LEU A 1 79 ? 13.417 -4.828 -5.090 1.00 92.38 79 LEU A O 1
ATOM 645 N N . ASP A 1 80 ? 11.377 -5.434 -4.344 1.00 91.31 80 ASP A N 1
ATOM 646 C CA . ASP A 1 80 ? 11.082 -6.384 -5.425 1.00 91.31 80 ASP A CA 1
ATOM 647 C C . ASP A 1 80 ? 11.226 -5.702 -6.793 1.00 91.31 80 ASP A C 1
ATOM 649 O O . ASP A 1 80 ? 11.858 -6.239 -7.690 1.00 91.31 80 ASP A O 1
ATOM 653 N N . THR A 1 81 ? 10.730 -4.466 -6.956 1.00 88.00 81 THR A N 1
ATOM 654 C CA . THR A 1 81 ? 10.897 -3.734 -8.225 1.00 88.00 81 THR A CA 1
ATOM 655 C C . THR A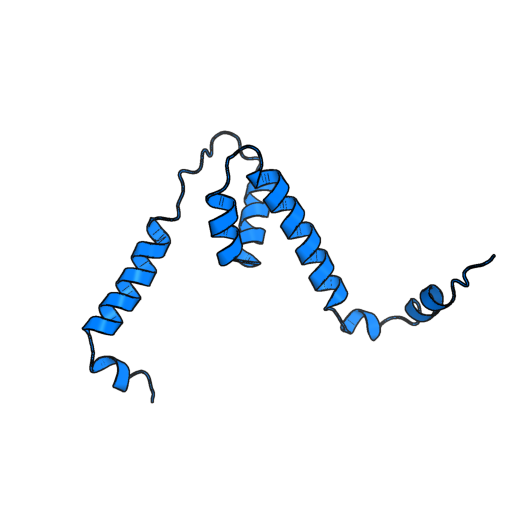 1 81 ? 12.341 -3.363 -8.550 1.00 88.00 81 THR A C 1
ATOM 657 O O . THR A 1 81 ? 12.646 -3.188 -9.722 1.00 88.00 81 THR A O 1
ATOM 660 N N . LEU A 1 82 ? 13.220 -3.218 -7.553 1.00 85.81 82 LEU A N 1
ATOM 661 C CA . LEU A 1 82 ? 14.651 -2.998 -7.786 1.00 85.81 82 LEU A CA 1
ATOM 662 C C . LEU A 1 82 ? 15.371 -4.304 -8.129 1.00 85.81 82 LEU A C 1
ATOM 664 O O . LEU A 1 82 ? 16.276 -4.290 -8.958 1.00 85.81 82 LEU A O 1
ATOM 668 N N . GLU A 1 83 ? 14.983 -5.412 -7.495 1.00 84.31 83 GLU A N 1
ATOM 669 C CA . GLU A 1 83 ? 15.500 -6.747 -7.808 1.00 84.31 83 GLU A CA 1
ATOM 670 C C . GLU A 1 83 ? 15.063 -7.202 -9.212 1.00 84.31 83 GLU A C 1
ATOM 672 O O . GLU A 1 83 ? 15.880 -7.722 -9.972 1.00 84.31 83 GLU A O 1
ATOM 677 N N . ASP A 1 84 ? 13.811 -6.926 -9.588 1.00 84.62 84 ASP A N 1
ATOM 678 C CA . ASP A 1 84 ? 13.226 -7.269 -10.889 1.00 84.62 84 ASP A CA 1
ATOM 679 C C . ASP A 1 84 ? 13.693 -6.348 -12.038 1.00 84.62 84 ASP A C 1
ATOM 681 O O . ASP A 1 84 ? 13.532 -6.693 -13.216 1.00 84.62 84 ASP A O 1
ATOM 685 N N . ASP A 1 85 ? 14.268 -5.173 -11.746 1.00 82.12 85 ASP A N 1
ATOM 686 C CA . ASP A 1 85 ? 14.728 -4.226 -12.768 1.00 82.12 85 ASP A CA 1
ATOM 687 C C . ASP A 1 85 ? 16.085 -4.636 -13.366 1.00 82.12 85 ASP A C 1
ATOM 689 O O . ASP A 1 85 ? 17.164 -4.165 -12.995 1.00 82.12 85 ASP A O 1
ATOM 693 N N . MET A 1 86 ? 16.021 -5.496 -14.383 1.00 75.69 86 MET A N 1
ATOM 694 C CA . MET A 1 86 ? 17.194 -5.940 -15.142 1.00 75.69 86 MET A CA 1
ATOM 695 C C . MET A 1 86 ? 17.850 -4.829 -15.982 1.00 75.69 86 MET A C 1
ATOM 697 O O . MET A 1 86 ? 18.962 -5.020 -16.475 1.00 75.69 86 MET A O 1
ATOM 701 N N . THR A 1 87 ? 17.230 -3.651 -16.137 1.00 69.19 87 THR A N 1
ATOM 702 C CA . THR A 1 87 ? 17.836 -2.536 -16.890 1.00 69.19 87 THR A CA 1
ATOM 703 C C . THR A 1 87 ? 18.960 -1.848 -16.112 1.00 69.19 87 THR A C 1
ATOM 705 O O . THR A 1 87 ? 19.868 -1.262 -16.709 1.00 69.19 87 THR A O 1
ATOM 708 N N . ILE A 1 88 ? 18.968 -1.994 -14.782 1.00 59.88 88 ILE A N 1
ATOM 709 C CA . ILE A 1 88 ? 20.071 -1.560 -13.916 1.00 59.88 88 ILE A CA 1
ATOM 710 C C . ILE A 1 88 ? 21.325 -2.410 -14.177 1.00 59.88 88 ILE A C 1
ATOM 712 O O . ILE A 1 88 ? 22.440 -1.890 -14.116 1.00 59.88 88 ILE A O 1
ATOM 716 N N . MET A 1 89 ? 21.166 -3.687 -14.549 1.00 57.56 89 MET A N 1
ATOM 717 C CA . MET A 1 89 ? 22.302 -4.554 -14.886 1.00 57.56 89 MET A CA 1
ATOM 718 C C . MET A 1 89 ? 22.980 -4.162 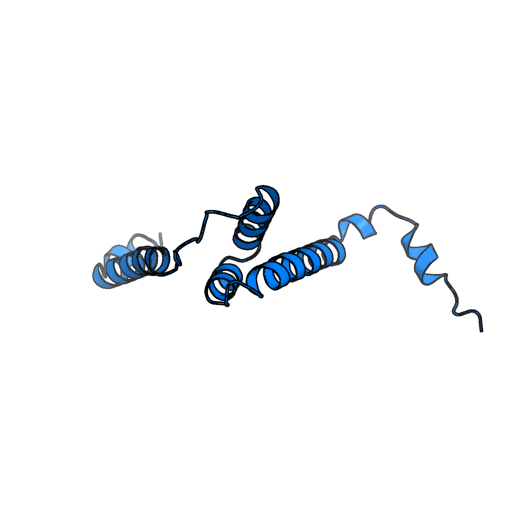-16.208 1.00 57.56 89 MET A C 1
ATOM 720 O O . MET A 1 89 ? 24.171 -4.411 -16.384 1.00 57.56 89 MET A O 1
ATOM 724 N N . GLU A 1 90 ? 22.258 -3.512 -17.125 1.00 56.6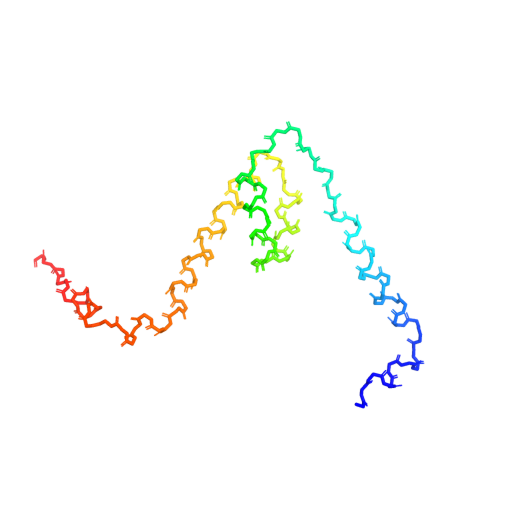9 90 GLU A N 1
ATOM 725 C CA . GLU A 1 90 ? 22.784 -3.103 -18.435 1.00 56.69 90 GLU A CA 1
ATOM 726 C C . GLU A 1 90 ? 23.525 -1.750 -18.390 1.00 56.69 90 GLU A C 1
ATOM 728 O O . GLU A 1 90 ? 24.397 -1.471 -19.215 1.00 56.69 90 GLU A O 1
ATOM 733 N N . LYS A 1 91 ? 23.236 -0.910 -17.386 1.00 52.88 91 LYS A N 1
ATOM 734 C CA . LYS A 1 91 ? 23.862 0.405 -17.166 1.00 52.88 91 LYS A CA 1
ATOM 735 C C . LYS A 1 91 ? 24.708 0.429 -15.892 1.00 52.88 91 LYS A C 1
ATOM 737 O O . LYS A 1 91 ? 24.451 1.197 -14.970 1.00 52.88 91 LYS A O 1
ATOM 742 N N . GLY A 1 92 ? 25.788 -0.346 -15.847 1.00 45.94 92 GLY A N 1
ATOM 743 C CA . GLY A 1 92 ? 26.767 -0.134 -14.784 1.00 45.94 92 GLY A CA 1
ATOM 744 C C . GLY A 1 92 ? 27.896 -1.153 -14.687 1.00 45.94 92 GLY A C 1
ATOM 745 O O . GLY A 1 92 ? 27.678 -2.219 -14.123 1.00 45.94 92 GLY A O 1
ATOM 746 N N . PRO A 1 93 ? 29.150 -0.791 -15.021 1.00 51.81 93 PRO A N 1
ATOM 747 C CA . PRO A 1 93 ? 30.343 -1.540 -14.599 1.00 51.81 93 PRO A CA 1
ATOM 748 C C . PRO A 1 93 ? 30.582 -1.501 -13.066 1.00 51.81 93 PRO A C 1
ATOM 750 O O . PRO A 1 93 ? 31.648 -1.884 -12.590 1.00 51.81 93 PRO A O 1
ATOM 753 N N . ALA A 1 94 ? 29.610 -1.022 -12.279 1.00 55.09 94 ALA A N 1
ATOM 754 C CA . ALA A 1 94 ? 29.694 -0.853 -10.831 1.00 55.09 94 ALA A CA 1
ATOM 755 C C . ALA A 1 94 ? 29.282 -2.109 -10.038 1.00 55.09 94 ALA A C 1
ATOM 757 O O . ALA A 1 94 ? 29.768 -2.306 -8.928 1.00 55.09 94 ALA A O 1
ATOM 758 N N . ILE A 1 95 ? 28.460 -3.000 -10.603 1.00 52.88 95 ILE A N 1
ATOM 759 C CA . ILE A 1 95 ? 28.096 -4.277 -9.954 1.00 52.88 95 ILE A CA 1
ATOM 760 C C . ILE A 1 95 ? 29.265 -5.272 -9.924 1.00 52.88 95 ILE A C 1
ATOM 762 O O . ILE A 1 95 ? 29.373 -6.058 -8.985 1.00 52.88 95 ILE A O 1
ATOM 766 N N . THR A 1 96 ? 30.226 -5.156 -10.848 1.00 51.97 96 THR A N 1
ATOM 767 C CA . THR A 1 96 ? 31.487 -5.917 -10.792 1.00 51.97 96 THR A CA 1
ATOM 768 C C . THR A 1 96 ? 32.360 -5.513 -9.594 1.00 51.97 96 THR A C 1
ATOM 770 O O . THR A 1 96 ? 33.145 -6.323 -9.107 1.00 51.97 96 THR A O 1
ATOM 773 N N . GLN A 1 97 ? 32.218 -4.286 -9.075 1.00 50.53 97 GLN A N 1
ATOM 774 C CA . GLN A 1 97 ? 32.977 -3.816 -7.906 1.00 50.53 97 GLN A CA 1
ATOM 775 C C . GLN A 1 97 ? 32.387 -4.311 -6.576 1.00 50.53 97 GLN A C 1
ATOM 777 O O . GLN A 1 97 ? 33.115 -4.386 -5.590 1.00 50.53 97 GLN A O 1
ATOM 782 N N . LEU A 1 98 ? 31.106 -4.702 -6.533 1.00 54.62 98 LEU A N 1
ATOM 783 C CA . LEU A 1 98 ? 30.492 -5.263 -5.322 1.00 54.62 98 LEU A CA 1
ATOM 784 C C . LEU A 1 98 ? 30.747 -6.773 -5.193 1.00 54.62 98 LEU A C 1
ATOM 786 O O . LEU A 1 98 ? 30.961 -7.264 -4.088 1.00 54.62 98 LEU A O 1
ATOM 790 N N . SER A 1 99 ? 30.846 -7.499 -6.314 1.00 52.94 99 SER A N 1
ATOM 791 C CA . SER A 1 99 ? 31.373 -8.874 -6.331 1.00 52.94 99 SER A CA 1
ATOM 792 C C . SER A 1 99 ? 32.889 -8.949 -6.091 1.00 52.94 99 SER A C 1
ATOM 794 O O . SER A 1 99 ? 33.415 -10.027 -5.832 1.00 52.94 99 SER A O 1
ATOM 796 N N . LEU A 1 100 ? 33.592 -7.810 -6.174 1.00 50.84 100 LEU A N 1
ATOM 797 C CA . LEU A 1 100 ? 35.011 -7.650 -5.841 1.00 50.84 100 LEU A CA 1
ATOM 798 C C . LEU A 1 100 ? 35.205 -6.918 -4.499 1.00 50.84 100 LEU A C 1
ATOM 800 O O . LEU A 1 100 ? 36.214 -6.253 -4.288 1.00 50.84 100 LEU A O 1
ATOM 804 N N . PHE A 1 101 ? 34.256 -7.043 -3.570 1.00 47.22 101 PHE A N 1
ATOM 805 C CA . PHE A 1 101 ? 34.572 -6.951 -2.148 1.00 47.22 101 PHE A CA 1
ATOM 806 C C . PHE A 1 101 ? 35.018 -8.352 -1.712 1.00 47.22 101 PHE A C 1
ATOM 808 O O . PHE A 1 101 ? 34.168 -9.189 -1.398 1.00 47.22 101 PHE A O 1
ATOM 815 N N . PRO A 1 102 ? 36.327 -8.679 -1.728 1.00 52.34 102 PRO A N 1
ATOM 816 C CA . PRO A 1 102 ? 36.759 -9.900 -1.087 1.00 52.34 102 PRO A CA 1
ATOM 817 C C . PRO A 1 102 ? 36.412 -9.752 0.393 1.00 52.34 102 PRO A C 1
ATOM 819 O O . PRO A 1 102 ? 36.728 -8.738 1.022 1.00 52.34 102 PRO A O 1
ATOM 822 N N . LEU A 1 103 ? 35.764 -10.774 0.945 1.00 49.38 103 LEU A N 1
ATOM 823 C CA . LEU A 1 103 ? 35.851 -11.092 2.362 1.00 49.38 103 LEU A CA 1
ATOM 824 C C . LEU A 1 103 ? 37.340 -11.105 2.733 1.00 49.38 103 LEU A C 1
ATOM 826 O O . LEU A 1 103 ? 38.039 -12.090 2.513 1.00 49.38 103 LEU A O 1
ATOM 830 N N . ARG A 1 104 ? 37.847 -9.966 3.212 1.00 40.81 104 ARG A N 1
ATOM 831 C CA . ARG A 1 104 ? 39.196 -9.833 3.744 1.00 40.81 104 ARG A CA 1
ATOM 832 C C . ARG A 1 104 ? 39.159 -10.289 5.198 1.00 40.81 104 ARG A C 1
ATOM 834 O O . ARG A 1 104 ? 39.016 -9.470 6.102 1.00 40.81 104 ARG A O 1
ATOM 841 N N . THR A 1 105 ? 39.254 -11.599 5.381 1.00 42.03 105 THR A N 1
ATOM 842 C CA . THR A 1 105 ? 39.933 -12.217 6.530 1.00 42.03 105 THR A CA 1
ATOM 843 C C . THR A 1 105 ? 41.295 -12.697 6.074 1.00 42.03 105 THR A C 1
ATOM 845 O O . THR A 1 105 ? 41.351 -13.269 4.962 1.00 42.03 105 THR A O 1
#

InterPro domains:
  IPR008949 Isoprenoid synthase domain superfamily [G3DSA:1.10.600.10] (29-102)
  IPR008949 Isoprenoid synthase domain superfamily [SSF48576] (39-87)
  IPR044844 Trans-isoprenyl diphosphate synthases, eukaryotic-type [PTHR11626] (3-90)

pLDDT: mean 72.05, std 16.9, range [40.81, 95.12]